Protein AF-A0A170V0A8-F1 (afdb_monomer_lite)

InterPro domains:
  IPR004841 Amino acid permease/SLC12A domain [PF00324] (9-75)
  IPR004842 SLC12A transporter family [PTHR11827] (6-82)

pLDDT: mean 91.06, std 8.51, range [58.88, 98.0]

Structure (mmCIF, N/CA/C/O backbone):
data_AF-A0A170V0A8-F1
#
_entry.id   AF-A0A170V0A8-F1
#
loop_
_atom_site.group_PDB
_atom_site.id
_atom_site.type_symbol
_atom_site.label_atom_id
_atom_site.label_alt_id
_atom_site.label_comp_id
_atom_site.label_asym_id
_atom_site.label_entity_id
_atom_site.label_seq_id
_atom_site.pdbx_PDB_ins_code
_atom_site.Cartn_x
_atom_site.Cartn_y
_atom_site.Cartn_z
_atom_site.occupancy
_atom_site.B_iso_or_equiv
_atom_site.auth_seq_id
_atom_site.auth_comp_id
_atom_site.auth_asym_id
_atom_site.auth_atom_id
_atom_site.pdbx_PDB_model_num
ATOM 1 N N . GLU A 1 1 ? 18.879 14.190 -15.914 1.00 70.88 1 GLU A N 1
ATOM 2 C CA . GLU A 1 1 ? 19.713 13.619 -14.830 1.00 70.88 1 GLU A CA 1
ATOM 3 C C . GLU A 1 1 ? 19.412 14.241 -13.457 1.00 70.88 1 GLU A C 1
ATOM 5 O O . GLU A 1 1 ? 18.509 13.757 -12.789 1.00 70.88 1 GLU A O 1
ATOM 10 N N . MET A 1 2 ? 20.040 15.352 -13.039 1.00 80.25 2 MET A N 1
ATOM 11 C CA . MET A 1 2 ? 19.894 15.881 -11.660 1.00 80.25 2 MET A CA 1
ATOM 12 C C . MET A 1 2 ? 18.470 16.338 -11.279 1.00 80.25 2 MET A C 1
ATOM 14 O O . MET A 1 2 ? 18.031 16.112 -10.153 1.00 80.25 2 MET A O 1
ATOM 18 N N . LEU A 1 3 ? 17.720 16.925 -12.220 1.00 86.62 3 LEU A N 1
ATOM 19 C CA . LEU A 1 3 ? 16.319 17.315 -12.001 1.00 86.62 3 LEU A CA 1
ATOM 20 C C . LEU A 1 3 ? 15.413 16.096 -11.739 1.00 86.62 3 LEU A C 1
ATOM 22 O O . LEU A 1 3 ? 14.527 16.161 -10.894 1.00 86.62 3 LEU A O 1
ATOM 26 N N . VAL A 1 4 ? 15.665 14.974 -12.425 1.00 92.31 4 VAL A N 1
ATOM 27 C CA . VAL A 1 4 ? 14.894 13.729 -12.267 1.00 92.31 4 VAL A CA 1
ATOM 28 C C . VAL A 1 4 ? 15.147 13.123 -10.887 1.00 92.31 4 VAL A C 1
ATOM 30 O O . VAL A 1 4 ? 14.195 12.762 -10.198 1.00 92.31 4 VAL A O 1
ATOM 33 N N . CYS A 1 5 ? 16.404 13.113 -10.427 1.00 88.38 5 CYS A N 1
ATOM 34 C CA . CYS A 1 5 ? 16.734 12.702 -9.061 1.00 88.38 5 CYS A CA 1
ATOM 35 C C . CYS A 1 5 ? 16.013 13.562 -8.012 1.00 88.38 5 CYS A C 1
ATOM 37 O O . CYS A 1 5 ? 15.409 13.010 -7.095 1.00 88.38 5 CYS A O 1
ATOM 39 N N . LEU A 1 6 ? 16.008 14.893 -8.161 1.00 90.88 6 LEU A N 1
ATOM 40 C CA . LEU A 1 6 ? 15.328 15.784 -7.214 1.00 90.88 6 LEU A CA 1
ATOM 41 C C . LEU A 1 6 ? 13.812 15.524 -7.156 1.00 90.88 6 LEU A C 1
ATOM 43 O O . LEU A 1 6 ? 13.246 15.449 -6.067 1.00 90.88 6 LEU A O 1
ATOM 47 N N . ILE A 1 7 ? 13.165 15.343 -8.313 1.00 94.94 7 ILE A N 1
ATOM 48 C CA . ILE A 1 7 ? 11.728 15.039 -8.395 1.00 94.94 7 ILE A CA 1
ATOM 49 C C . ILE A 1 7 ? 11.421 13.687 -7.740 1.00 94.94 7 ILE A C 1
ATOM 51 O O . ILE A 1 7 ? 10.484 13.599 -6.948 1.00 94.94 7 ILE A O 1
ATOM 55 N N . SER A 1 8 ? 12.228 12.655 -8.005 1.00 93.88 8 SER A N 1
ATOM 56 C CA . SER A 1 8 ? 12.037 11.334 -7.393 1.00 93.88 8 SER A CA 1
ATOM 57 C C . SER A 1 8 ? 12.175 11.377 -5.867 1.00 93.88 8 SER A C 1
ATOM 59 O O . SER A 1 8 ? 11.342 10.822 -5.154 1.00 93.88 8 SER A O 1
ATOM 61 N N . LEU A 1 9 ? 13.159 12.117 -5.344 1.00 94.31 9 LEU A N 1
ATOM 62 C CA . LEU A 1 9 ? 13.369 12.278 -3.905 1.00 94.31 9 LEU A CA 1
ATOM 63 C C . LEU A 1 9 ? 12.187 13.002 -3.244 1.00 94.31 9 LEU A C 1
ATOM 65 O O . LEU A 1 9 ? 11.732 12.602 -2.173 1.00 94.31 9 LEU A O 1
ATOM 69 N N . LEU A 1 10 ? 11.633 14.014 -3.915 1.00 95.44 10 LEU A N 1
ATOM 70 C CA . LEU A 1 10 ? 10.422 14.702 -3.473 1.00 95.44 10 LEU A CA 1
ATOM 71 C C . LEU A 1 10 ? 9.201 13.766 -3.456 1.00 95.44 10 LEU A C 1
ATOM 73 O O . LEU A 1 10 ? 8.451 13.766 -2.480 1.00 95.44 10 LEU A O 1
ATOM 77 N N . GLN A 1 11 ? 9.019 12.926 -4.482 1.00 96.19 11 GLN A N 1
ATOM 78 C CA . GLN A 1 11 ? 7.943 11.927 -4.516 1.00 96.19 11 GLN A CA 1
ATOM 79 C C . GLN A 1 11 ? 8.059 10.920 -3.365 1.00 96.19 11 GLN A C 1
ATOM 81 O O . GLN A 1 11 ? 7.054 10.623 -2.718 1.00 96.19 11 GLN A O 1
ATOM 86 N N . PHE A 1 12 ? 9.273 10.447 -3.058 1.00 96.19 12 PHE A N 1
ATOM 87 C CA . PHE A 1 12 ? 9.510 9.564 -1.914 1.00 96.19 12 PHE A CA 1
ATOM 88 C C . PHE A 1 12 ? 9.109 10.223 -0.590 1.00 96.19 12 PHE A C 1
ATOM 90 O O . PHE A 1 12 ? 8.382 9.610 0.190 1.00 96.19 12 PHE A O 1
ATOM 97 N N . ILE A 1 13 ? 9.517 11.473 -0.343 1.00 96.88 13 ILE A N 1
ATOM 98 C CA . ILE A 1 13 ? 9.163 12.196 0.893 1.00 96.88 13 ILE A CA 1
ATOM 99 C C . ILE A 1 13 ? 7.642 12.304 1.050 1.00 96.88 13 ILE A C 1
ATOM 101 O O . ILE A 1 13 ? 7.110 12.038 2.132 1.00 96.88 13 ILE A O 1
ATOM 105 N N . ILE A 1 14 ? 6.934 12.659 -0.024 1.00 97.44 14 ILE A N 1
ATOM 106 C CA . ILE A 1 14 ? 5.472 12.783 -0.003 1.00 97.44 14 ILE A CA 1
ATOM 107 C C . ILE A 1 14 ? 4.824 11.423 0.281 1.00 97.44 14 ILE A C 1
ATOM 109 O O . ILE A 1 14 ? 3.971 11.325 1.164 1.00 97.44 14 ILE A O 1
ATOM 113 N N . ALA A 1 15 ? 5.257 10.364 -0.408 1.00 97.19 15 ALA A N 1
ATOM 114 C CA . ALA A 1 15 ? 4.714 9.020 -0.230 1.00 97.19 15 ALA A CA 1
ATOM 115 C C . ALA A 1 15 ? 4.894 8.503 1.208 1.00 97.19 15 ALA A C 1
ATOM 117 O O . ALA A 1 15 ? 3.931 8.039 1.821 1.00 97.19 15 ALA A O 1
ATOM 118 N N . TYR A 1 16 ? 6.094 8.640 1.782 1.00 96.81 16 TYR A N 1
ATOM 119 C CA . TYR A 1 16 ? 6.364 8.224 3.162 1.00 96.81 16 TYR A CA 1
ATOM 120 C C . TYR A 1 16 ? 5.598 9.052 4.193 1.00 96.81 16 TYR A C 1
ATOM 122 O O . TYR A 1 16 ? 5.180 8.513 5.214 1.00 96.81 16 TYR A O 1
ATOM 130 N N . THR A 1 17 ? 5.365 10.337 3.921 1.00 97.88 17 THR A N 1
ATOM 131 C CA . THR A 1 17 ? 4.546 11.191 4.791 1.00 97.88 17 THR A CA 1
ATOM 132 C C . THR A 1 17 ? 3.097 10.703 4.832 1.00 97.88 17 THR A C 1
ATOM 134 O O . THR A 1 17 ? 2.532 10.532 5.912 1.00 97.88 17 THR A O 1
ATOM 137 N N . ILE A 1 18 ? 2.502 10.408 3.670 1.00 97.81 18 ILE A N 1
ATOM 138 C CA . ILE A 1 18 ? 1.143 9.846 3.580 1.00 97.81 18 ILE A CA 1
ATOM 139 C C . ILE A 1 18 ? 1.076 8.494 4.303 1.00 97.81 18 ILE A C 1
ATOM 141 O O . ILE A 1 18 ? 0.147 8.242 5.076 1.00 97.81 18 ILE A O 1
ATOM 145 N N . LEU A 1 19 ? 2.079 7.638 4.092 1.00 97.31 19 LEU A N 1
ATOM 146 C CA . LEU A 1 19 ? 2.161 6.328 4.731 1.00 97.31 19 LEU A CA 1
ATOM 147 C C . LEU A 1 19 ? 2.258 6.452 6.253 1.00 97.31 19 LEU A C 1
ATOM 149 O O . LEU A 1 19 ? 1.541 5.751 6.961 1.00 97.31 19 LEU A O 1
ATOM 153 N N . PHE A 1 20 ? 3.074 7.378 6.756 1.00 98.00 20 PHE A N 1
ATOM 154 C CA . PHE A 1 20 ? 3.210 7.641 8.184 1.00 98.00 20 PHE A CA 1
ATOM 155 C C . PHE A 1 20 ? 1.861 7.997 8.822 1.00 98.00 20 PHE A C 1
ATOM 157 O O . PHE A 1 20 ? 1.438 7.327 9.764 1.00 98.00 20 PHE A O 1
ATOM 164 N N . PHE A 1 21 ? 1.132 8.967 8.260 1.00 97.50 21 PHE A N 1
ATOM 165 C CA . PHE A 1 21 ? -0.195 9.337 8.766 1.00 97.50 21 PHE A CA 1
ATOM 166 C C . PHE A 1 21 ? -1.204 8.182 8.686 1.00 97.50 21 PHE A C 1
ATOM 168 O O . PHE A 1 21 ? -1.988 7.981 9.616 1.00 97.50 21 PHE A O 1
ATOM 175 N N . THR A 1 22 ? -1.165 7.393 7.609 1.00 95.56 22 THR A N 1
ATOM 176 C CA . THR A 1 22 ? -2.057 6.237 7.429 1.00 95.56 22 THR A CA 1
ATOM 177 C C . THR A 1 22 ? -1.790 5.163 8.483 1.00 95.56 22 THR A C 1
ATOM 179 O O . THR A 1 22 ? -2.722 4.673 9.118 1.00 95.56 22 THR A O 1
ATOM 182 N N . VAL A 1 23 ? -0.520 4.833 8.733 1.00 96.12 23 VAL A N 1
ATOM 183 C CA . VAL A 1 23 ? -0.128 3.851 9.752 1.00 96.12 23 VAL A CA 1
ATOM 184 C C . VAL A 1 23 ? -0.517 4.334 11.145 1.00 96.12 23 VAL A C 1
ATOM 186 O O . VAL A 1 23 ? -1.109 3.569 11.901 1.00 96.12 23 VAL A O 1
ATOM 189 N N . THR A 1 24 ? -0.276 5.606 11.481 1.00 95.38 24 THR A N 1
ATOM 190 C CA . THR A 1 24 ? -0.715 6.167 12.768 1.00 95.38 24 THR A CA 1
ATOM 191 C C . THR A 1 24 ? -2.236 6.080 12.942 1.00 95.38 24 THR A C 1
ATOM 193 O O . THR A 1 24 ? -2.700 5.732 14.027 1.00 95.38 24 THR A O 1
ATOM 196 N N . SER A 1 25 ? -3.020 6.320 11.885 1.00 94.06 25 SER A N 1
ATOM 197 C CA . SER A 1 25 ? -4.478 6.144 11.917 1.00 94.06 25 SER A CA 1
ATOM 198 C C . SER A 1 25 ? -4.881 4.685 12.165 1.00 94.06 25 SER A C 1
ATOM 200 O O . SER A 1 25 ? -5.719 4.421 13.027 1.00 94.06 25 SER A O 1
ATOM 202 N N . ILE A 1 26 ? -4.241 3.725 11.491 1.00 93.00 26 ILE A N 1
ATOM 203 C CA . ILE A 1 26 ? -4.501 2.291 11.695 1.00 93.00 26 ILE A CA 1
ATOM 204 C C . ILE A 1 26 ? -4.140 1.857 13.124 1.00 93.00 26 ILE A C 1
ATOM 206 O O . ILE A 1 26 ? -4.890 1.094 13.728 1.00 93.00 26 ILE A O 1
ATOM 210 N N . CYS A 1 27 ? -3.053 2.375 13.702 1.00 92.06 27 CYS A N 1
ATOM 211 C CA . CYS A 1 27 ? -2.696 2.133 15.105 1.00 92.06 27 CYS A CA 1
ATOM 212 C C . CYS A 1 27 ? -3.757 2.672 16.081 1.00 92.06 27 CYS A C 1
ATOM 214 O O . CYS A 1 27 ? -4.057 2.045 17.097 1.00 92.06 27 CYS A O 1
ATOM 216 N N . ALA A 1 28 ? -4.357 3.827 15.782 1.00 91.38 28 ALA A N 1
ATOM 217 C CA . ALA A 1 28 ? -5.470 4.341 16.576 1.00 91.38 28 ALA A CA 1
ATOM 218 C C . ALA A 1 28 ? -6.715 3.447 16.431 1.00 91.38 28 ALA A C 1
ATOM 220 O O . ALA A 1 28 ? -7.391 3.169 17.414 1.00 91.38 28 ALA A O 1
ATOM 221 N N . ILE A 1 29 ? -6.991 2.932 15.228 1.00 90.50 29 ILE A N 1
ATOM 222 C CA . ILE A 1 29 ? -8.103 2.001 14.979 1.00 90.50 29 ILE A CA 1
ATOM 223 C C . ILE A 1 29 ? -7.908 0.681 15.739 1.00 90.50 29 ILE A C 1
ATOM 225 O O . ILE A 1 29 ? -8.867 0.178 16.325 1.00 90.50 29 ILE A O 1
ATOM 229 N N . SER A 1 30 ? -6.687 0.134 15.763 1.00 87.75 30 SER A N 1
ATOM 230 C CA . SER A 1 30 ? -6.379 -1.142 16.426 1.00 87.75 30 SER A CA 1
ATOM 231 C C . SER A 1 30 ? -6.380 -1.065 17.955 1.00 87.75 30 SER A C 1
ATOM 233 O O . SER A 1 30 ? -6.481 -2.096 18.613 1.00 87.75 30 SER A O 1
ATOM 235 N N . THR A 1 31 ? -6.306 0.141 18.526 1.00 88.50 31 THR A N 1
ATOM 236 C CA . THR A 1 31 ? -6.369 0.377 19.979 1.00 88.50 31 THR A CA 1
ATOM 237 C C . THR A 1 31 ? -7.767 0.763 20.482 1.00 88.50 31 THR A C 1
ATOM 239 O O . THR A 1 31 ? -7.967 0.849 21.690 1.00 88.50 31 THR A O 1
ATOM 242 N N . ASN A 1 32 ? -8.748 0.961 19.591 1.00 81.19 32 ASN A N 1
ATOM 243 C CA . ASN A 1 32 ? -10.086 1.489 19.916 1.00 81.19 32 ASN A CA 1
ATOM 244 C C . ASN A 1 32 ? -11.186 0.409 20.047 1.00 81.19 32 ASN A C 1
ATOM 246 O O . ASN A 1 32 ? -12.375 0.710 20.011 1.00 8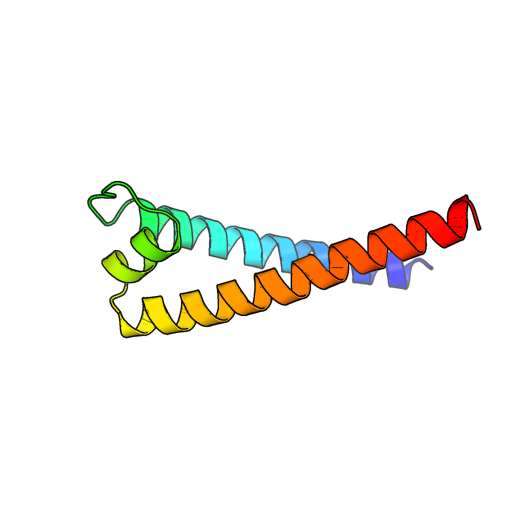1.19 32 ASN A O 1
ATOM 250 N N . GLY A 1 33 ? -10.830 -0.870 20.190 1.00 68.38 33 GLY A N 1
ATOM 251 C CA . GLY A 1 33 ? -11.825 -1.938 20.306 1.00 68.38 33 GLY A CA 1
ATOM 252 C C . GLY A 1 33 ? -11.264 -3.251 20.839 1.00 68.38 33 GLY A C 1
ATOM 253 O O . GLY A 1 33 ? -10.057 -3.480 20.831 1.00 68.38 33 GLY A O 1
ATOM 254 N N . ALA A 1 34 ? -12.155 -4.133 21.295 1.00 66.81 34 ALA A N 1
ATOM 255 C CA . ALA A 1 34 ? -11.804 -5.517 21.588 1.00 66.81 34 ALA A CA 1
ATOM 256 C C . ALA A 1 34 ? -11.519 -6.236 20.262 1.00 66.81 34 ALA A C 1
ATOM 258 O O . ALA A 1 34 ? -12.442 -6.605 19.533 1.00 66.81 34 ALA A O 1
ATOM 259 N N . VAL A 1 35 ? -10.237 -6.377 19.920 1.00 64.12 35 VAL A N 1
ATOM 260 C CA . VAL A 1 35 ? -9.808 -7.138 18.743 1.00 64.12 35 VAL A CA 1
ATOM 261 C C . VAL A 1 35 ? -9.980 -8.621 19.056 1.00 64.12 35 VAL A C 1
ATOM 263 O O . VAL A 1 35 ? -9.086 -9.288 19.569 1.00 64.12 35 VAL A O 1
ATOM 266 N N . GLU A 1 36 ? -11.176 -9.130 18.794 1.00 66.75 36 GLU A N 1
ATOM 267 C CA . GLU A 1 36 ? -11.422 -10.567 18.726 1.00 66.75 36 GLU A CA 1
ATOM 268 C C . GLU A 1 36 ? -10.717 -11.140 17.483 1.00 66.75 36 GLU A C 1
ATOM 270 O O . GLU A 1 36 ? -10.378 -10.396 16.561 1.00 66.75 36 GLU A O 1
ATOM 275 N N . GLY A 1 37 ? -10.434 -12.448 17.470 1.00 70.88 37 GLY A N 1
ATOM 276 C CA . GLY A 1 37 ? -9.620 -13.100 16.436 1.00 70.88 37 GLY A CA 1
ATOM 277 C C . GLY A 1 37 ? -10.095 -12.798 15.008 1.00 70.88 37 GLY A C 1
ATOM 278 O O . GLY A 1 37 ? -11.022 -13.428 14.508 1.00 70.88 37 GLY A O 1
ATOM 279 N N . GLY A 1 38 ? -9.440 -11.842 14.350 1.00 81.88 38 GLY A N 1
ATOM 280 C CA . GLY A 1 38 ? -9.782 -11.338 13.024 1.00 81.88 38 GLY A CA 1
ATOM 281 C C . GLY A 1 38 ? -8.636 -10.520 12.421 1.00 81.88 38 GLY A C 1
ATOM 282 O O . GLY A 1 38 ? -7.690 -10.144 13.108 1.00 81.88 38 GLY A O 1
ATOM 283 N N . GLY A 1 39 ? -8.690 -10.279 11.109 1.00 87.25 39 GLY A N 1
ATOM 284 C CA . GLY A 1 39 ? -7.667 -9.520 10.376 1.00 87.25 39 GLY A CA 1
ATOM 285 C C . GLY A 1 39 ? -7.950 -8.014 10.282 1.00 87.25 39 GLY A C 1
ATOM 286 O O . GLY A 1 39 ? -8.824 -7.475 10.958 1.00 87.25 39 GLY A O 1
ATOM 287 N N . ALA A 1 40 ? -7.253 -7.331 9.368 1.00 87.38 40 ALA A N 1
ATOM 288 C CA . ALA A 1 40 ? -7.376 -5.881 9.168 1.00 87.38 40 ALA A CA 1
ATOM 289 C C . ALA A 1 40 ? -8.813 -5.412 8.872 1.00 87.38 40 ALA A C 1
ATOM 291 O O . ALA A 1 40 ? -9.277 -4.440 9.462 1.00 87.38 40 ALA A O 1
ATOM 292 N N . TYR A 1 41 ? -9.552 -6.133 8.020 1.00 90.06 41 TYR A N 1
ATOM 293 C CA . TYR A 1 41 ? -10.952 -5.804 7.723 1.00 90.06 41 TYR A CA 1
ATOM 294 C C . TYR A 1 41 ? -11.852 -5.887 8.965 1.00 90.06 41 TYR A C 1
ATOM 296 O O . TYR A 1 41 ? -12.724 -5.040 9.163 1.00 90.06 41 TYR A O 1
ATOM 304 N N . PHE A 1 42 ? -11.624 -6.885 9.822 1.00 88.25 42 PHE A N 1
ATOM 305 C CA . PHE A 1 42 ? -12.386 -7.047 11.057 1.00 88.25 42 PHE A CA 1
ATOM 306 C C . PHE A 1 42 ? -12.145 -5.866 12.005 1.00 88.25 42 PHE A C 1
ATOM 308 O O . PHE A 1 42 ? -13.103 -5.274 12.494 1.00 88.25 42 PHE A O 1
ATOM 315 N N . MET A 1 43 ? -10.883 -5.456 12.175 1.00 88.56 43 MET A N 1
ATOM 316 C CA . MET A 1 43 ? -10.532 -4.285 12.988 1.00 88.56 43 MET A CA 1
ATOM 317 C C . MET A 1 43 ? -11.192 -2.997 12.465 1.00 88.56 43 MET A C 1
ATOM 319 O O . MET A 1 43 ? -11.818 -2.272 13.232 1.00 88.56 43 MET A O 1
ATOM 323 N N . ILE A 1 44 ? -11.115 -2.725 11.1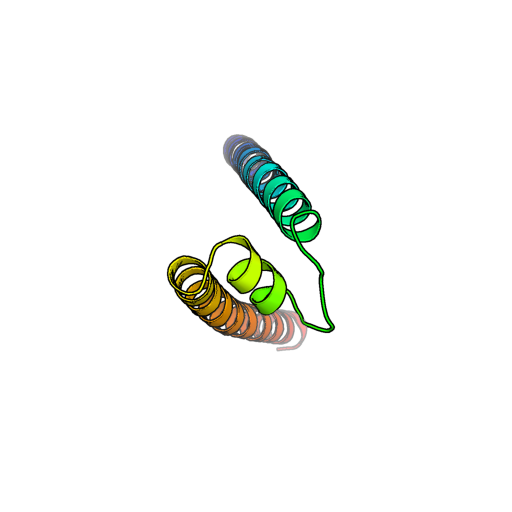57 1.00 89.69 44 ILE A N 1
ATOM 324 C CA . ILE A 1 44 ? -11.657 -1.487 10.563 1.00 89.69 44 ILE A CA 1
ATOM 325 C C . ILE A 1 44 ? -13.189 -1.449 10.638 1.00 89.69 44 ILE A C 1
ATOM 327 O O . ILE A 1 44 ? -13.763 -0.449 11.065 1.00 89.69 44 ILE A O 1
ATOM 331 N N . SER A 1 45 ? -13.860 -2.533 10.240 1.00 88.31 45 SER A N 1
ATOM 332 C CA . SER A 1 45 ? -15.329 -2.587 10.183 1.00 88.31 45 SER A CA 1
ATOM 333 C C . SER A 1 45 ? -15.995 -2.502 11.558 1.00 88.31 45 SER A C 1
ATOM 335 O O . SER A 1 45 ? -17.100 -1.973 11.667 1.00 88.31 45 SER A O 1
ATOM 337 N N . ARG A 1 46 ? -15.333 -2.979 12.619 1.00 88.44 46 ARG A N 1
ATOM 338 C CA . ARG A 1 46 ? -15.838 -2.872 13.995 1.00 88.44 46 ARG A CA 1
ATOM 339 C C . ARG A 1 46 ? -15.648 -1.479 14.585 1.00 88.44 46 ARG A C 1
ATOM 341 O O . ARG A 1 46 ? -16.548 -1.012 15.275 1.00 88.44 46 ARG A O 1
ATOM 348 N N . THR A 1 47 ? -14.530 -0.818 14.292 1.00 88.50 47 THR A N 1
ATOM 349 C CA . THR A 1 47 ? -14.240 0.523 14.823 1.00 88.50 47 THR A CA 1
ATOM 350 C C . THR A 1 47 ? -14.991 1.629 14.076 1.00 88.50 47 THR A C 1
ATOM 352 O O . THR A 1 47 ? -15.475 2.561 14.709 1.00 88.50 47 THR A O 1
ATOM 355 N N . LEU A 1 48 ? -15.107 1.546 12.743 1.00 88.50 48 LEU A N 1
ATOM 356 C CA . LEU A 1 48 ? -15.724 2.595 11.910 1.00 88.50 48 LEU A CA 1
ATOM 357 C C . LEU A 1 48 ? -17.154 2.270 11.447 1.00 88.50 48 LEU A C 1
ATOM 359 O O . LEU A 1 48 ? -17.810 3.117 10.847 1.00 88.50 48 LEU A O 1
ATOM 363 N N . GLY A 1 49 ? -17.644 1.056 11.703 1.00 89.38 49 GLY A N 1
ATOM 364 C CA . GLY A 1 49 ? -18.948 0.590 11.236 1.00 89.38 49 GLY A CA 1
ATOM 365 C C . GLY A 1 49 ? -18.923 -0.053 9.838 1.00 89.38 49 GLY A C 1
ATOM 366 O O . GLY A 1 49 ? -17.910 -0.024 9.129 1.00 89.38 49 GLY A O 1
ATOM 367 N N . PRO A 1 50 ? -20.045 -0.671 9.419 1.00 87.00 50 PRO A N 1
ATOM 368 C CA . PRO A 1 50 ? -20.112 -1.479 8.198 1.00 87.00 50 PRO A CA 1
ATOM 369 C C . PRO A 1 50 ? -19.994 -0.663 6.903 1.00 87.00 50 PRO A C 1
ATOM 371 O O . PRO A 1 50 ? -19.480 -1.172 5.910 1.00 87.00 50 PRO A O 1
ATOM 374 N N . GLU A 1 51 ? -20.427 0.598 6.907 1.00 93.25 51 GLU A N 1
ATOM 375 C CA . GLU A 1 51 ? -20.389 1.487 5.738 1.00 93.25 51 GLU A CA 1
ATOM 376 C C . GLU A 1 51 ? -18.952 1.863 5.335 1.00 93.25 51 GLU A C 1
ATOM 378 O O . GLU A 1 51 ? -18.548 1.6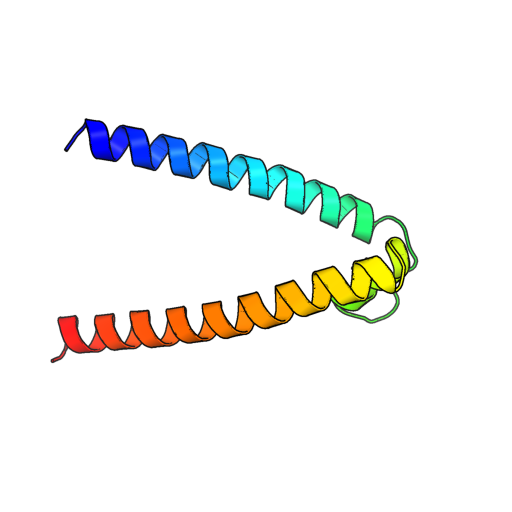98 4.177 1.00 93.25 51 GLU A O 1
ATOM 383 N N . PHE A 1 52 ? -18.132 2.265 6.308 1.00 87.81 52 PHE A N 1
ATOM 384 C CA . PHE A 1 52 ? -16.713 2.553 6.100 1.00 87.81 52 PHE A CA 1
ATOM 385 C C . PHE A 1 52 ? -15.883 1.271 5.985 1.00 87.81 52 PHE A C 1
ATOM 387 O O . PHE A 1 52 ? -14.980 1.189 5.156 1.00 87.81 52 PHE A O 1
ATOM 394 N N . GLY A 1 53 ? -16.216 0.231 6.756 1.00 91.62 53 GLY A N 1
ATOM 395 C CA . GLY A 1 53 ? -15.553 -1.068 6.667 1.00 91.62 53 GLY A CA 1
ATOM 396 C C . GLY A 1 53 ? -15.673 -1.699 5.279 1.00 91.62 53 GLY A C 1
ATOM 397 O O . GLY A 1 53 ? -14.665 -2.097 4.698 1.00 91.62 53 GLY A O 1
ATOM 398 N N . GLY A 1 54 ? -16.887 -1.746 4.721 1.00 92.38 54 GLY A N 1
ATOM 399 C CA . GLY A 1 54 ? -17.149 -2.334 3.406 1.00 92.38 54 GLY A CA 1
ATOM 400 C C . GLY A 1 54 ? -16.503 -1.557 2.258 1.00 92.38 54 GLY A C 1
ATOM 401 O O . GLY A 1 54 ? -15.890 -2.152 1.370 1.00 92.38 54 GLY A O 1
ATOM 402 N N . SER A 1 55 ? -16.575 -0.226 2.286 1.00 94.94 55 SER A N 1
ATOM 403 C CA . SER A 1 55 ? -15.958 0.622 1.256 1.00 94.94 55 SER A CA 1
ATOM 404 C C . SER A 1 55 ? -14.427 0.533 1.271 1.00 94.94 55 SER A C 1
ATOM 406 O O . SER A 1 55 ? -13.820 0.244 0.242 1.00 94.94 55 SER A O 1
ATOM 408 N N . ILE A 1 56 ? -13.789 0.677 2.436 1.00 94.31 56 ILE A N 1
ATOM 409 C CA . ILE A 1 56 ? -12.328 0.547 2.557 1.00 94.31 56 ILE A CA 1
ATOM 410 C C . ILE A 1 56 ? -11.884 -0.884 2.217 1.00 94.31 56 ILE A C 1
ATOM 412 O O . ILE A 1 56 ? -10.897 -1.078 1.509 1.00 94.31 56 ILE A O 1
ATOM 416 N N . GLY A 1 57 ? -12.633 -1.895 2.668 1.00 93.44 57 GLY A N 1
ATOM 417 C CA . GLY A 1 57 ? -12.331 -3.303 2.415 1.00 93.44 57 GLY A CA 1
ATOM 418 C C . GLY A 1 57 ? -12.392 -3.689 0.936 1.00 93.44 57 GLY A C 1
ATOM 419 O O . GLY A 1 57 ? -11.505 -4.388 0.450 1.00 93.44 57 GLY A O 1
ATOM 420 N N . THR A 1 58 ? -13.397 -3.206 0.201 1.00 95.06 58 THR A N 1
ATOM 421 C CA . THR A 1 58 ? -13.527 -3.473 -1.243 1.00 95.06 58 THR A CA 1
ATOM 422 C C . THR A 1 58 ? -12.417 -2.807 -2.053 1.00 95.06 58 THR A C 1
ATOM 424 O O . THR A 1 58 ? -11.839 -3.449 -2.932 1.00 95.06 58 THR A O 1
ATOM 427 N N . LEU A 1 59 ? -12.048 -1.567 -1.714 1.00 95.81 59 LEU A N 1
ATOM 428 C CA . LEU A 1 59 ? -10.910 -0.881 -2.331 1.00 95.81 59 LEU A CA 1
ATOM 429 C C . LEU A 1 59 ? -9.586 -1.599 -2.038 1.00 95.81 59 LEU A C 1
ATOM 431 O O . LEU A 1 59 ? -8.791 -1.809 -2.952 1.00 95.81 59 LEU A O 1
ATOM 435 N N . PHE A 1 60 ? -9.366 -2.025 -0.791 1.00 93.81 60 PHE A N 1
ATOM 436 C CA . PHE A 1 60 ? -8.156 -2.751 -0.401 1.00 93.81 60 PHE A CA 1
ATOM 437 C C . PHE A 1 60 ? -8.041 -4.111 -1.105 1.00 93.81 60 PHE A C 1
ATOM 439 O O . PHE A 1 60 ? -6.964 -4.488 -1.564 1.00 93.81 60 PHE A O 1
ATOM 446 N N . PHE A 1 61 ? -9.157 -4.831 -1.253 1.00 95.25 61 PHE A N 1
ATOM 447 C CA . PHE A 1 61 ? -9.202 -6.085 -2.003 1.00 95.25 61 PHE A CA 1
ATOM 448 C C . PHE A 1 61 ? -8.809 -5.892 -3.474 1.00 95.25 61 PHE A C 1
ATOM 450 O O . PHE A 1 61 ? -7.940 -6.606 -3.977 1.00 95.25 61 PHE A O 1
ATOM 457 N N . LEU A 1 62 ? -9.397 -4.899 -4.150 1.00 97.50 62 LEU A N 1
ATOM 458 C CA . LEU A 1 62 ? -9.079 -4.609 -5.548 1.00 97.50 62 LEU A CA 1
ATOM 459 C C . LEU A 1 62 ? -7.617 -4.169 -5.718 1.00 97.50 62 LEU A C 1
ATOM 461 O O . LEU A 1 62 ? -6.940 -4.630 -6.637 1.00 97.50 62 LEU A O 1
ATOM 465 N N . ALA A 1 63 ? -7.115 -3.329 -4.808 1.00 96.44 63 ALA A N 1
ATOM 466 C CA . ALA A 1 63 ? -5.721 -2.900 -4.802 1.00 96.44 63 ALA A CA 1
ATOM 467 C C . ALA A 1 63 ? -4.759 -4.096 -4.700 1.00 96.44 63 ALA A C 1
ATOM 469 O O . ALA A 1 63 ? -3.795 -4.166 -5.461 1.00 96.44 63 ALA A O 1
ATOM 470 N N . ASN A 1 64 ? -5.050 -5.076 -3.836 1.00 96.31 64 ASN A N 1
ATOM 471 C CA . ASN A 1 64 ? -4.235 -6.287 -3.716 1.00 96.31 64 ASN A CA 1
ATOM 472 C C . ASN A 1 64 ? -4.272 -7.167 -4.974 1.00 96.31 64 ASN A C 1
ATOM 474 O O . ASN A 1 64 ? -3.239 -7.725 -5.340 1.00 96.31 64 ASN A O 1
ATOM 478 N N . ILE A 1 65 ? -5.417 -7.276 -5.660 1.00 97.75 65 ILE A N 1
ATOM 479 C CA . ILE A 1 65 ? -5.503 -8.012 -6.935 1.00 97.75 65 ILE A CA 1
ATOM 480 C C . ILE A 1 65 ? -4.580 -7.376 -7.975 1.00 97.75 65 ILE A C 1
ATOM 482 O O . ILE A 1 65 ? -3.758 -8.064 -8.583 1.00 97.75 65 ILE A O 1
ATOM 486 N N . VAL A 1 66 ? -4.691 -6.059 -8.159 1.00 97.75 66 VAL A N 1
ATOM 487 C CA . VAL A 1 66 ? -3.873 -5.330 -9.136 1.00 97.75 66 VAL A CA 1
ATOM 488 C 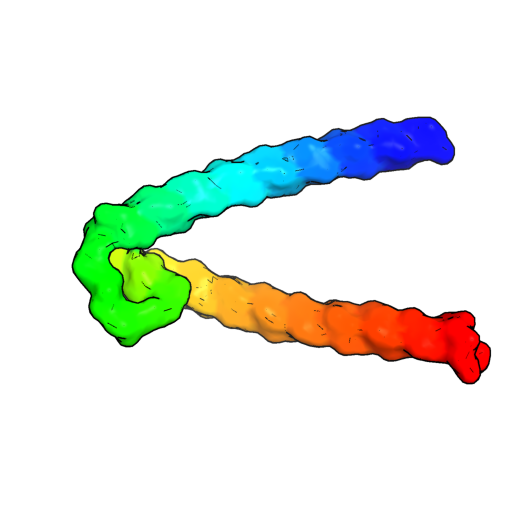C . VAL A 1 66 ? -2.394 -5.392 -8.751 1.00 97.75 66 VAL A C 1
ATOM 490 O O . VAL A 1 66 ? -1.554 -5.657 -9.606 1.00 97.75 66 VAL A O 1
ATOM 493 N N . SER A 1 67 ? -2.063 -5.240 -7.466 1.00 97.50 67 SER A N 1
ATOM 494 C CA . SER A 1 67 ? -0.686 -5.359 -6.975 1.00 97.50 67 SER A CA 1
ATOM 495 C C . SER A 1 67 ? -0.099 -6.747 -7.230 1.00 97.50 67 SER A C 1
ATOM 497 O O . SER A 1 67 ? 1.049 -6.855 -7.651 1.00 97.50 67 SER A O 1
ATOM 499 N N . SER A 1 68 ? -0.878 -7.813 -7.024 1.00 97.56 68 SER A N 1
ATOM 500 C CA . SER A 1 68 ? -0.433 -9.175 -7.328 1.00 97.56 68 SER A CA 1
ATOM 501 C C . SER A 1 68 ? -0.150 -9.360 -8.818 1.00 97.56 68 SER A C 1
ATOM 503 O O . SER A 1 68 ? 0.832 -10.012 -9.166 1.00 97.56 68 SER A O 1
ATOM 505 N N . ALA A 1 69 ? -0.975 -8.787 -9.700 1.00 97.69 69 ALA A N 1
ATOM 506 C CA . ALA A 1 69 ? -0.728 -8.824 -11.139 1.00 97.69 69 ALA A CA 1
ATOM 507 C C . ALA A 1 69 ? 0.564 -8.073 -11.506 1.00 97.69 69 ALA A C 1
ATOM 509 O O . ALA A 1 69 ? 1.386 -8.607 -12.247 1.00 97.69 69 ALA A O 1
ATOM 510 N N . LEU A 1 70 ? 0.783 -6.884 -10.930 1.00 97.69 70 LEU A N 1
ATOM 511 C CA . LEU A 1 70 ? 2.006 -6.099 -11.133 1.00 97.69 70 LEU A CA 1
ATOM 512 C C . LEU A 1 70 ? 3.263 -6.855 -10.685 1.00 97.69 70 LEU A C 1
ATOM 514 O O . LEU A 1 70 ? 4.262 -6.845 -11.398 1.00 97.69 70 LEU A O 1
ATOM 518 N N . TYR A 1 71 ? 3.218 -7.548 -9.544 1.00 97.25 71 TYR A N 1
ATOM 519 C CA . TYR A 1 71 ? 4.354 -8.345 -9.068 1.00 97.25 71 TYR A CA 1
ATOM 520 C C . TYR A 1 71 ? 4.684 -9.515 -9.997 1.00 97.25 71 TYR A C 1
ATOM 522 O O . TYR A 1 71 ? 5.858 -9.784 -10.240 1.00 97.25 71 TYR A O 1
ATOM 530 N N . ILE A 1 72 ? 3.669 -10.191 -10.543 1.00 97.31 72 ILE A N 1
ATOM 531 C CA . ILE A 1 72 ? 3.874 -11.297 -11.488 1.00 97.31 72 ILE A CA 1
ATOM 532 C C . ILE A 1 72 ? 4.469 -10.779 -12.799 1.00 97.31 72 ILE A C 1
ATOM 534 O O . ILE A 1 72 ? 5.431 -11.361 -13.293 1.00 97.31 72 ILE A O 1
ATOM 538 N N . VAL A 1 73 ? 3.935 -9.682 -13.344 1.00 97.62 73 VAL A N 1
ATOM 539 C CA . VAL A 1 73 ? 4.434 -9.086 -14.593 1.00 97.62 73 VAL A CA 1
ATOM 540 C C . VAL A 1 73 ? 5.872 -8.602 -14.428 1.00 97.62 73 VAL A C 1
ATOM 542 O O . VAL A 1 73 ? 6.721 -9.003 -15.214 1.00 97.62 73 VAL A O 1
ATOM 545 N N . GLY A 1 74 ? 6.180 -7.847 -13.370 1.00 96.56 74 GLY A N 1
ATOM 546 C CA . GLY A 1 74 ? 7.550 -7.382 -13.125 1.00 96.56 74 GLY A CA 1
ATOM 547 C C . GLY A 1 74 ? 8.541 -8.531 -12.901 1.00 96.56 74 GLY A C 1
ATOM 548 O O . GLY A 1 74 ? 9.692 -8.458 -13.322 1.00 96.56 74 GLY A O 1
ATOM 549 N N . CYS A 1 75 ? 8.094 -9.632 -12.289 1.00 96.00 75 CYS A N 1
ATOM 550 C CA . CYS A 1 75 ? 8.904 -10.842 -12.172 1.00 96.00 75 CYS A CA 1
ATOM 551 C C . CYS A 1 75 ? 9.155 -11.495 -13.541 1.00 96.00 75 CYS A C 1
ATOM 553 O O . CYS A 1 75 ? 10.292 -11.852 -13.844 1.00 96.00 75 CYS A O 1
ATOM 555 N N . ALA A 1 76 ? 8.120 -11.625 -14.373 1.00 96.50 76 ALA A N 1
ATOM 556 C CA . ALA A 1 76 ? 8.232 -12.198 -15.711 1.00 96.50 76 ALA A CA 1
ATOM 557 C C . ALA A 1 76 ? 9.142 -11.360 -16.624 1.00 96.50 76 ALA A C 1
ATOM 559 O O . ALA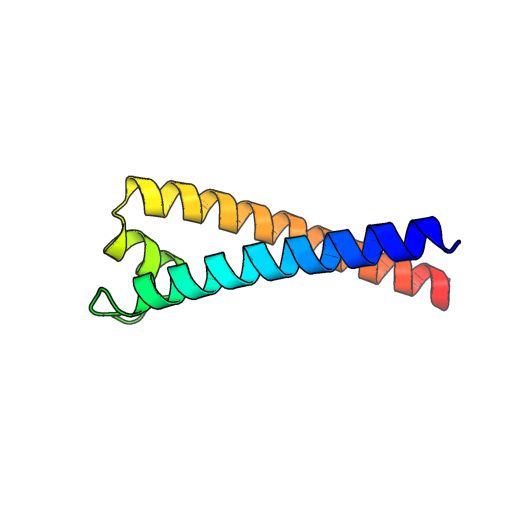 A 1 76 ? 10.005 -11.927 -17.289 1.00 96.50 76 ALA A O 1
ATOM 560 N N . GLU A 1 77 ? 8.997 -10.033 -16.613 1.00 96.88 77 GLU A N 1
ATOM 561 C CA . GLU A 1 77 ? 9.878 -9.104 -17.334 1.00 96.88 77 GLU A CA 1
ATOM 562 C C . GLU A 1 77 ? 11.331 -9.280 -16.891 1.00 96.88 77 GLU A C 1
ATOM 564 O O . GLU A 1 77 ? 12.200 -9.520 -17.725 1.00 96.88 77 GLU A O 1
ATOM 569 N N . GLY A 1 78 ? 11.582 -9.302 -15.577 1.00 96.00 78 GLY A N 1
ATOM 570 C CA . GLY A 1 78 ? 12.919 -9.552 -15.044 1.00 96.00 78 GLY A CA 1
ATOM 571 C C . GLY A 1 78 ? 13.505 -10.898 -15.490 1.00 96.00 78 GLY A C 1
ATOM 572 O O . GLY A 1 78 ? 14.689 -10.973 -15.813 1.00 96.00 78 GLY A O 1
ATOM 573 N N . PHE A 1 79 ? 12.703 -11.965 -15.558 1.00 96.00 79 PHE A N 1
ATOM 574 C CA . PHE A 1 79 ? 13.169 -13.258 -16.070 1.00 96.00 79 PHE A CA 1
ATOM 575 C C . PHE A 1 79 ? 13.519 -13.212 -17.559 1.00 96.00 79 PHE A C 1
ATOM 577 O O . PHE A 1 79 ? 14.560 -13.742 -17.945 1.00 96.00 79 PHE A O 1
ATOM 584 N N . VAL A 1 80 ? 12.678 -12.581 -18.381 1.00 96.75 80 VAL A N 1
ATOM 585 C CA . VAL A 1 80 ? 12.914 -12.453 -19.826 1.00 96.75 80 VAL A CA 1
ATOM 586 C C . VAL A 1 80 ? 14.149 -11.600 -20.103 1.00 96.75 80 VAL A C 1
ATOM 588 O O . VAL A 1 80 ? 14.969 -11.992 -20.918 1.00 96.75 80 VAL A O 1
ATOM 591 N N . GLU A 1 81 ? 14.339 -10.484 -19.400 1.00 95.88 81 GLU A N 1
ATOM 592 C CA . GLU A 1 81 ? 15.502 -9.610 -19.608 1.00 95.88 81 GLU A CA 1
ATOM 593 C C . GLU A 1 81 ? 16.838 -10.262 -19.220 1.00 95.88 81 GLU A C 1
ATOM 595 O O . GLU A 1 81 ? 17.872 -9.933 -19.797 1.00 95.88 81 GLU A O 1
ATOM 600 N N . ASN A 1 82 ? 16.841 -11.166 -18.233 1.00 93.06 82 ASN A N 1
ATOM 601 C CA . ASN A 1 82 ? 18.075 -11.774 -17.721 1.00 93.06 82 ASN A CA 1
A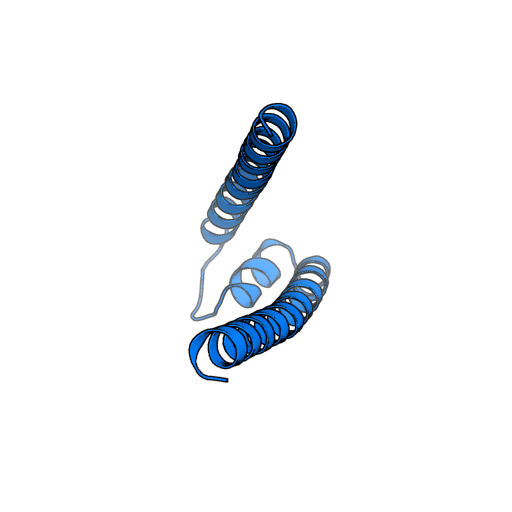TOM 602 C C . ASN A 1 82 ? 18.407 -13.140 -18.345 1.00 93.06 82 ASN A C 1
ATOM 604 O O . ASN A 1 82 ? 19.581 -13.503 -18.402 1.00 93.06 82 ASN A O 1
ATOM 608 N N . PHE A 1 83 ? 17.403 -13.918 -18.762 1.00 87.81 83 PHE A N 1
ATOM 609 C CA . PHE A 1 83 ? 17.583 -15.295 -19.245 1.00 87.81 83 PHE A CA 1
ATOM 610 C C . PHE A 1 83 ? 17.013 -15.554 -20.649 1.00 87.81 83 PHE A C 1
ATOM 612 O O . PHE A 1 83 ? 17.198 -16.660 -21.163 1.00 87.81 83 PHE A O 1
ATOM 619 N N . GLY A 1 84 ? 16.291 -14.589 -21.228 1.00 58.88 84 GLY A N 1
ATOM 620 C CA . GLY A 1 84 ? 15.690 -14.655 -22.564 1.00 58.88 84 GLY A CA 1
ATOM 621 C C . GLY A 1 84 ? 16.572 -14.080 -23.661 1.00 58.88 84 GLY A C 1
ATOM 622 O O . GLY A 1 84 ? 17.382 -13.172 -23.375 1.00 58.88 84 GLY A O 1
#

Foldseek 3Di:
DVVVVVVVVVVVVVVVVVVVVVVVVLVVLQVQDDPDPDDSLSSQCVSPHPVRSVVVVVVVVVVVVVVVVVVVVVVVVVCVVPPD

Sequence (84 aa):
EMLVCLISLLQFIIAYTILFFTVTSICAISTNGAVEGGGAYFMISRTLGPEFGGSIGTLFFLANIVSSALYIVGCAEGFVENFG

Secondary structure (DSSP, 8-state):
-HHHHHHHHHHHHHHHHHHHHHHHHHHHHHHSS---S--HHHHHHHHH-HHHHHHHHHHHHHHHHHHHHHHHHHHHHHHHHHH-

Organism: Triatoma infestans (NCBI:txid30076)

Radius of gyration: 18.32 Å; chains: 1; bounding box: 40×33×44 Å